Protein AF-A0AAD5X5S2-F1 (afdb_monomer)

Foldseek 3Di:
DDDPPPQADQVNLQVVVLVVLVVVLVVLLVVLVVLLVVLCVLLVVDPVLVVQSVVLSVQLVVLSVVQSVQWGWGQDPVVSDIDTDTDPVSVVSNVVSSVSSVVSSVVSNVVSVPDDDDPPPVPDD

Mean predicted aligned error: 7.39 Å

Secondary structure (DSSP, 8-state):
---------HHHHHHHHHHHHHHHHHHHHHHHHHHHHHHHHHTTT-HHHHHHHHHHHHHHHHHHHHHHHH-EEEEETTTTEEEEE--HHHHHHHHHHHHHHHHHHHHHHHHHHT-PPPTTSTT--

Sequence (125 aa):
MMTLEIPMSKEACLIVNNVQLFEWHFAFITFDFFILYKSYITTESSFVFLTCAATVLAYRCVWAVVDLIFTKAAWTRDDQFCGFYADIFSSVNYDVADLACDFVATAGAVAMFLKEEPGILRHRD

Solvent-accessible surface area (backbone atoms only — not comparable to full-atom values): 7033 Å² total; per-residue (Å²): 135,87,77,83,78,70,90,68,48,69,66,50,39,46,51,52,49,53,51,50,53,50,50,52,50,53,53,51,54,52,50,48,52,52,51,38,53,52,26,30,57,69,41,73,61,36,67,69,55,45,53,51,48,53,50,33,50,50,50,28,53,53,26,44,54,48,27,66,71,61,34,44,60,47,71,41,81,90,76,74,42,70,45,77,46,74,38,66,67,35,49,52,50,30,53,52,24,51,53,46,39,54,48,53,28,49,50,37,52,50,52,50,71,68,50,79,71,77,76,82,71,80,80,70,132

Radius of gyration: 21.27 Å; Cα contacts (8 Å, |Δi|>4): 108; chains: 1; bounding box: 56×18×60 Å

Structure (mmCIF, N/CA/C/O backbone):
data_AF-A0AAD5X5S2-F1
#
_entry.id   AF-A0AAD5X5S2-F1
#
loop_
_atom_site.group_PDB
_atom_site.id
_atom_site.type_symbol
_atom_site.label_atom_id
_atom_site.label_alt_id
_atom_site.label_comp_id
_atom_site.label_asym_id
_atom_site.label_entity_id
_atom_site.label_seq_id
_atom_site.pdbx_PDB_ins_code
_atom_site.Cartn_x
_atom_site.Cartn_y
_atom_site.Cartn_z
_atom_site.occupancy
_atom_site.B_iso_or_equiv
_atom_site.auth_seq_id
_atom_site.auth_comp_id
_atom_site.auth_asym_id
_atom_site.auth_atom_id
_atom_site.pdbx_PDB_model_num
ATOM 1 N N . MET A 1 1 ? -6.429 -11.836 -35.237 1.00 38.41 1 MET A N 1
ATOM 2 C CA . MET A 1 1 ? -6.150 -11.025 -34.035 1.00 38.41 1 MET A CA 1
ATOM 3 C C . MET A 1 1 ? -5.146 -9.975 -34.474 1.00 38.41 1 MET A C 1
ATOM 5 O O . MET A 1 1 ? -4.042 -10.345 -34.832 1.00 38.41 1 MET A O 1
ATOM 9 N N . MET A 1 2 ? -5.581 -8.727 -34.653 1.00 31.14 2 MET A N 1
ATOM 10 C CA . MET A 1 2 ? -4.727 -7.641 -35.142 1.00 31.14 2 MET A CA 1
ATOM 11 C C . MET A 1 2 ? -3.984 -7.073 -33.935 1.00 31.14 2 MET A C 1
ATOM 13 O O . MET A 1 2 ? -4.598 -6.423 -33.093 1.00 31.14 2 MET A O 1
ATOM 17 N N . THR A 1 3 ? -2.700 -7.392 -33.802 1.00 45.34 3 THR A N 1
ATOM 18 C CA . THR A 1 3 ? -1.813 -6.725 -32.852 1.00 45.34 3 THR A CA 1
ATOM 19 C C . THR A 1 3 ? -1.575 -5.315 -33.377 1.00 45.34 3 THR A C 1
ATOM 21 O O . THR A 1 3 ? -1.046 -5.123 -34.469 1.00 45.34 3 THR A O 1
ATOM 24 N N . LEU A 1 4 ? -2.052 -4.314 -32.639 1.00 44.22 4 LEU A N 1
ATOM 25 C CA . LEU A 1 4 ? -1.729 -2.920 -32.904 1.00 44.22 4 LEU A CA 1
ATOM 26 C C . LEU A 1 4 ? -0.253 -2.726 -32.526 1.00 44.22 4 LEU A C 1
ATOM 28 O O . LEU A 1 4 ? 0.065 -2.452 -31.371 1.00 44.22 4 LEU A O 1
ATOM 32 N N . GLU A 1 5 ? 0.652 -2.937 -33.478 1.00 53.03 5 GLU A N 1
ATOM 33 C CA . GLU A 1 5 ? 2.076 -2.639 -33.318 1.00 53.03 5 GLU A CA 1
ATOM 34 C C . GLU A 1 5 ? 2.252 -1.121 -33.367 1.00 53.03 5 GLU A C 1
ATOM 36 O O . GLU A 1 5 ? 2.551 -0.537 -34.406 1.00 53.03 5 GLU A O 1
ATOM 41 N N . ILE A 1 6 ? 1.982 -0.450 -32.245 1.00 58.19 6 ILE A N 1
ATOM 42 C CA . ILE A 1 6 ? 2.355 0.953 -32.089 1.00 58.19 6 ILE A CA 1
ATOM 43 C C . ILE A 1 6 ? 3.888 0.980 -32.100 1.00 58.19 6 ILE A C 1
ATOM 45 O O . ILE A 1 6 ? 4.489 0.397 -31.193 1.00 58.19 6 ILE A O 1
ATOM 49 N N . PRO A 1 7 ? 4.538 1.621 -33.091 1.00 61.22 7 PRO A N 1
ATOM 50 C CA . PRO A 1 7 ? 5.988 1.709 -33.129 1.00 61.22 7 PRO A CA 1
ATOM 51 C C . PRO A 1 7 ? 6.452 2.505 -31.909 1.00 61.22 7 PRO A C 1
ATOM 53 O O . PRO A 1 7 ? 6.314 3.726 -31.839 1.00 61.22 7 PRO A O 1
ATOM 56 N N . MET A 1 8 ? 6.951 1.787 -30.910 1.00 69.88 8 MET A N 1
ATOM 57 C CA . MET A 1 8 ? 7.412 2.357 -29.657 1.00 69.88 8 MET A CA 1
ATOM 58 C C . MET A 1 8 ? 8.910 2.604 -29.784 1.00 69.88 8 MET A C 1
ATOM 60 O O . MET A 1 8 ? 9.666 1.682 -30.073 1.00 69.88 8 MET A O 1
ATOM 64 N N . SER A 1 9 ? 9.359 3.846 -29.601 1.00 81.94 9 SER A N 1
ATOM 65 C CA . SER A 1 9 ? 10.795 4.108 -29.518 1.00 81.94 9 SER A CA 1
ATOM 66 C C . SER A 1 9 ? 11.368 3.526 -28.225 1.00 81.94 9 SER A C 1
ATOM 68 O O . SER A 1 9 ? 10.649 3.312 -27.244 1.00 81.94 9 SER A O 1
ATOM 70 N N . LYS A 1 10 ? 12.688 3.321 -28.189 1.00 82.44 10 LYS A N 1
ATOM 71 C CA . LYS A 1 10 ? 13.398 2.898 -26.976 1.00 82.44 10 LYS A CA 1
ATOM 72 C C . LYS A 1 10 ? 13.110 3.839 -25.800 1.00 82.44 10 LYS A C 1
ATOM 74 O O . LYS A 1 10 ? 12.912 3.390 -24.675 1.00 82.44 10 LYS A O 1
ATOM 79 N N . GLU A 1 11 ? 13.084 5.140 -26.058 1.00 84.38 11 GLU A N 1
ATOM 80 C CA . GLU A 1 11 ? 12.821 6.174 -25.060 1.00 84.38 11 GLU A CA 1
ATOM 81 C C . GLU A 1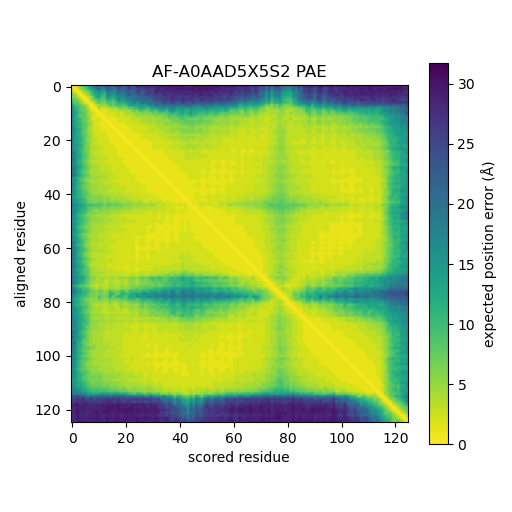 11 ? 11.375 6.096 -24.563 1.00 84.38 11 GLU A C 1
ATOM 83 O O . GLU A 1 11 ? 11.142 6.129 -23.356 1.00 84.38 11 GLU A O 1
ATOM 88 N N . ALA A 1 12 ? 10.414 5.920 -25.476 1.00 85.81 12 ALA A N 1
ATOM 89 C CA . ALA A 1 12 ? 9.008 5.753 -25.122 1.00 85.81 12 ALA A CA 1
ATOM 90 C C . ALA A 1 12 ? 8.786 4.484 -24.286 1.00 85.81 12 ALA A C 1
ATOM 92 O O . ALA A 1 12 ? 8.087 4.545 -23.281 1.00 85.81 12 ALA A O 1
ATOM 93 N N . CYS A 1 13 ? 9.444 3.374 -24.630 1.00 86.00 13 CYS A N 1
ATOM 94 C CA . CYS A 1 13 ? 9.416 2.126 -23.862 1.00 86.00 13 CYS A C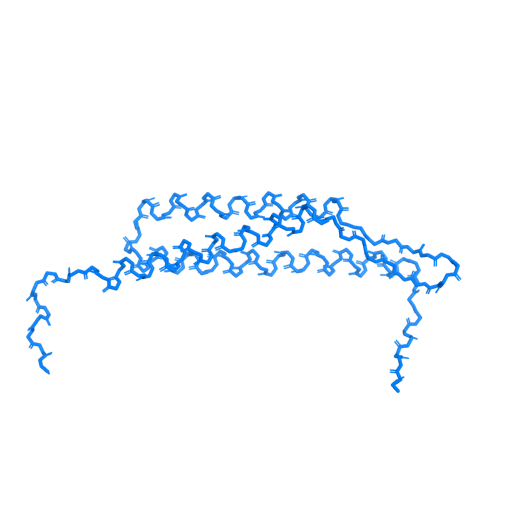A 1
ATOM 95 C C . CYS A 1 13 ? 9.812 2.339 -22.401 1.00 86.00 13 CYS A C 1
ATOM 97 O O . CYS A 1 13 ? 9.089 1.928 -21.494 1.00 86.00 13 CYS A O 1
ATOM 99 N N . LEU A 1 14 ? 10.935 3.011 -22.155 1.00 85.69 14 LEU A N 1
ATOM 100 C CA . LEU A 1 14 ? 11.399 3.235 -20.790 1.00 85.69 14 LEU A CA 1
ATOM 101 C C . LEU A 1 14 ? 10.488 4.211 -20.042 1.00 85.69 14 LEU A C 1
ATOM 103 O O . LEU A 1 14 ? 10.134 3.951 -18.896 1.00 85.69 14 LEU A O 1
ATOM 107 N N . ILE A 1 15 ? 10.095 5.320 -20.668 1.00 87.62 15 ILE A N 1
ATOM 108 C CA . ILE A 1 15 ? 9.291 6.352 -20.001 1.00 87.62 15 ILE A CA 1
ATOM 109 C C . ILE A 1 15 ? 7.895 5.823 -19.671 1.00 87.62 15 ILE A C 1
ATOM 111 O O . ILE A 1 15 ? 7.478 5.908 -18.519 1.00 87.62 15 ILE A O 1
ATOM 115 N N . VAL A 1 16 ? 7.192 5.250 -20.652 1.00 88.94 16 VAL A N 1
ATOM 116 C CA . VAL A 1 16 ? 5.805 4.791 -20.482 1.00 88.94 16 VAL A CA 1
ATOM 117 C C . VAL A 1 16 ? 5.718 3.714 -19.408 1.00 88.94 16 VAL A C 1
ATOM 119 O O . VAL A 1 16 ? 4.876 3.825 -18.526 1.00 88.94 16 VAL A O 1
ATOM 122 N N . ASN A 1 17 ? 6.615 2.724 -19.412 1.00 88.50 17 ASN A N 1
ATOM 123 C CA . ASN A 1 17 ? 6.564 1.660 -18.408 1.00 88.50 17 ASN A CA 1
ATOM 124 C C . ASN A 1 17 ? 6.900 2.149 -16.997 1.00 88.50 17 ASN A C 1
ATOM 126 O O . ASN A 1 17 ? 6.271 1.701 -16.046 1.00 88.50 17 ASN A O 1
ATOM 130 N N . ASN A 1 18 ? 7.851 3.077 -16.840 1.00 87.31 18 ASN A N 1
ATOM 131 C CA . ASN A 1 18 ? 8.137 3.650 -15.521 1.00 87.31 18 ASN A CA 1
ATOM 132 C C . ASN A 1 18 ? 6.959 4.486 -15.002 1.00 87.31 18 ASN A C 1
ATOM 134 O O . ASN A 1 18 ? 6.617 4.395 -13.825 1.00 87.31 18 ASN A O 1
ATOM 138 N N . VAL A 1 19 ? 6.320 5.274 -15.875 1.00 91.62 19 VAL A N 1
ATOM 139 C CA . VAL A 1 19 ? 5.117 6.042 -15.520 1.00 91.62 19 VAL A CA 1
ATOM 140 C C . VAL A 1 19 ? 3.976 5.104 -15.143 1.00 91.62 19 VAL A C 1
ATOM 142 O O . VAL A 1 19 ? 3.366 5.303 -14.100 1.00 91.62 19 VAL A O 1
ATOM 145 N N . GLN A 1 20 ? 3.734 4.058 -15.931 1.00 90.94 20 GLN A N 1
ATOM 146 C CA . GLN A 1 20 ? 2.691 3.071 -15.661 1.00 90.94 20 GLN A CA 1
ATOM 147 C C . GLN A 1 20 ? 2.939 2.326 -14.343 1.00 90.94 20 GLN A C 1
ATOM 149 O O . GLN A 1 20 ? 2.009 2.126 -13.566 1.00 90.94 20 GLN A O 1
ATOM 154 N N . LEU A 1 21 ? 4.187 1.941 -14.061 1.00 91.62 21 LEU A N 1
ATOM 155 C CA . LEU A 1 21 ? 4.548 1.286 -12.805 1.00 91.62 21 LEU A CA 1
ATOM 156 C C . LEU A 1 21 ? 4.293 2.200 -11.605 1.00 91.62 21 LEU A C 1
ATOM 158 O O . LEU A 1 21 ? 3.713 1.768 -10.610 1.00 91.62 21 LEU A O 1
ATOM 162 N N . PHE A 1 22 ? 4.705 3.465 -11.702 1.00 94.06 22 PHE A N 1
ATOM 163 C CA . PHE A 1 22 ? 4.451 4.459 -10.665 1.00 94.06 22 PHE A CA 1
ATOM 164 C C . PHE A 1 22 ? 2.953 4.708 -10.470 1.00 94.06 22 PHE A C 1
ATOM 166 O O . PHE A 1 22 ? 2.480 4.723 -9.336 1.00 94.06 22 PHE A O 1
ATOM 173 N N . GLU A 1 23 ? 2.207 4.877 -11.562 1.00 95.31 23 GLU A N 1
ATOM 174 C CA . GLU A 1 23 ? 0.761 5.097 -11.541 1.00 95.31 23 GLU A CA 1
ATOM 175 C C . GLU A 1 23 ? 0.033 3.939 -10.859 1.00 95.31 23 GLU A C 1
ATOM 177 O O . GLU A 1 23 ? -0.799 4.181 -9.986 1.00 95.31 23 GLU A O 1
ATOM 182 N N . TRP A 1 24 ? 0.394 2.696 -11.195 1.00 92.81 24 TRP A N 1
ATOM 183 C CA . TRP A 1 24 ? -0.157 1.501 -10.562 1.00 92.81 24 TRP A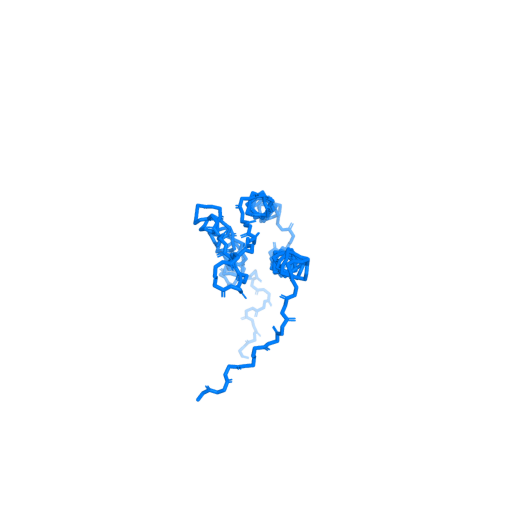 CA 1
ATOM 184 C C . TRP A 1 24 ? 0.055 1.546 -9.047 1.00 92.81 24 TRP A C 1
ATOM 1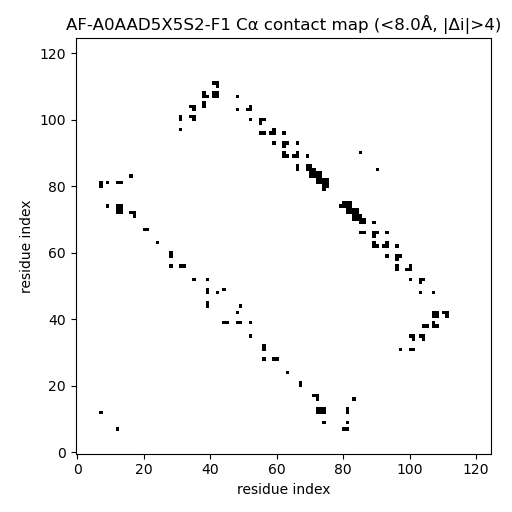86 O O . TRP A 1 24 ? -0.908 1.534 -8.283 1.00 92.81 24 TRP A O 1
ATOM 196 N N . HIS A 1 25 ? 1.302 1.719 -8.604 1.00 95.81 25 HIS A N 1
ATOM 197 C CA . HIS A 1 25 ? 1.624 1.772 -7.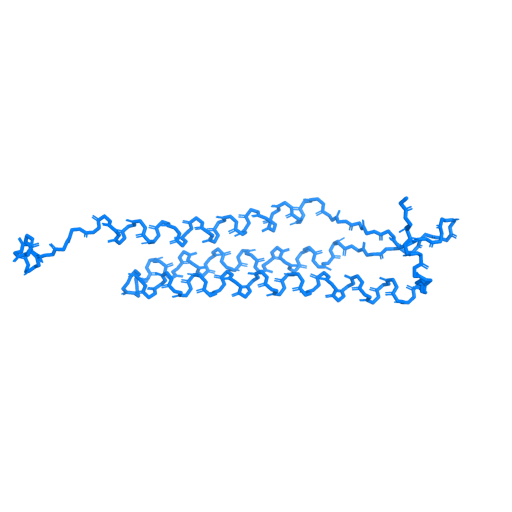179 1.00 95.81 25 HIS A CA 1
ATOM 198 C C . HIS A 1 25 ? 0.899 2.905 -6.443 1.00 95.81 25 HIS A C 1
ATOM 200 O O . HIS A 1 25 ? 0.371 2.713 -5.345 1.00 95.81 25 HIS A O 1
ATOM 206 N N . PHE A 1 26 ? 0.858 4.090 -7.053 1.00 96.75 26 PHE A N 1
ATOM 207 C CA . PHE A 1 26 ? 0.202 5.265 -6.492 1.00 96.75 26 PHE A CA 1
ATOM 208 C C . PHE A 1 26 ? -1.311 5.068 -6.350 1.00 96.75 26 PHE A C 1
ATOM 210 O O . PHE A 1 26 ?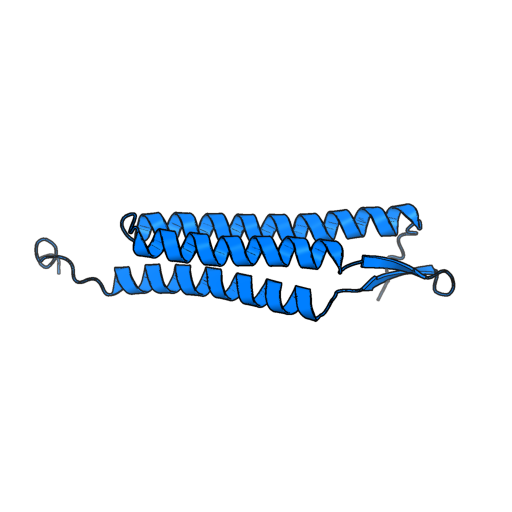 -1.882 5.414 -5.311 1.00 96.75 26 PHE A O 1
ATOM 217 N N . ALA A 1 27 ? -1.959 4.496 -7.368 1.00 96.44 27 ALA A N 1
ATOM 218 C CA . ALA A 1 27 ? -3.393 4.241 -7.355 1.00 96.44 27 ALA A CA 1
ATOM 219 C C . ALA A 1 27 ? -3.777 3.301 -6.206 1.00 96.44 27 ALA A C 1
ATOM 221 O O . ALA A 1 27 ? -4.646 3.649 -5.406 1.00 96.44 27 ALA A O 1
ATOM 222 N N . PHE A 1 28 ? -3.096 2.161 -6.062 1.00 95.88 28 PHE A N 1
ATOM 223 C CA . PHE A 1 28 ? -3.435 1.197 -5.012 1.00 95.88 28 PHE A CA 1
ATOM 224 C C . PHE A 1 28 ? -3.137 1.703 -3.601 1.00 95.88 28 PHE A C 1
ATOM 226 O O . PHE A 1 28 ? -3.997 1.588 -2.736 1.00 95.88 28 PHE A O 1
ATOM 233 N N . ILE A 1 29 ? -1.999 2.369 -3.373 1.00 98.12 29 ILE A N 1
ATOM 234 C CA . ILE A 1 29 ? -1.714 2.991 -2.065 1.00 98.12 29 ILE A CA 1
ATOM 235 C C . ILE A 1 29 ? -2.796 4.015 -1.695 1.00 98.12 29 ILE A C 1
ATOM 237 O O . ILE A 1 29 ? -3.179 4.138 -0.531 1.00 98.12 29 ILE A O 1
ATOM 241 N N . THR A 1 30 ? -3.307 4.756 -2.681 1.00 98.25 30 THR A N 1
ATOM 242 C CA . THR A 1 30 ? -4.398 5.713 -2.460 1.00 98.25 30 THR A CA 1
ATOM 243 C C . THR A 1 30 ? -5.689 5.001 -2.048 1.00 98.25 30 THR A C 1
ATOM 245 O O . THR A 1 30 ? -6.374 5.467 -1.132 1.00 98.25 30 THR A O 1
ATOM 248 N N . PHE A 1 31 ? -6.017 3.868 -2.678 1.00 97.12 31 PHE A N 1
ATOM 249 C CA . PHE A 1 31 ? -7.166 3.047 -2.289 1.00 97.12 31 PHE A CA 1
ATOM 250 C C . PHE A 1 31 ? -7.004 2.452 -0.886 1.00 97.12 31 PHE A C 1
ATOM 252 O O . PHE A 1 31 ? -7.930 2.584 -0.081 1.00 97.12 31 PHE A O 1
ATOM 259 N N . ASP A 1 32 ? -5.828 1.915 -0.558 1.00 98.12 32 ASP A N 1
ATOM 260 C CA . ASP A 1 32 ? -5.495 1.399 0.777 1.00 98.12 32 ASP A CA 1
ATOM 261 C C . ASP A 1 32 ? -5.665 2.478 1.849 1.00 98.12 32 ASP A C 1
ATOM 263 O O . ASP A 1 32 ? -6.328 2.279 2.871 1.00 98.12 32 ASP A O 1
ATOM 267 N N . PHE A 1 33 ? -5.120 3.672 1.600 1.00 98.38 33 PHE A N 1
ATOM 268 C CA . PHE A 1 33 ? -5.285 4.805 2.504 1.00 98.38 33 PHE A CA 1
ATOM 269 C C . PHE A 1 33 ? -6.764 5.141 2.713 1.00 98.38 33 PHE A C 1
ATOM 271 O O . PHE A 1 33 ? -7.206 5.324 3.849 1.00 98.38 33 PHE A O 1
ATOM 278 N N . PHE A 1 34 ? -7.546 5.202 1.634 1.00 98.19 34 PHE A N 1
ATOM 279 C CA . PHE A 1 34 ? -8.964 5.533 1.711 1.00 98.19 34 PHE A CA 1
ATOM 280 C C . PHE A 1 34 ? -9.765 4.491 2.503 1.00 98.19 34 PHE A C 1
ATOM 282 O O . PHE A 1 34 ? -10.552 4.864 3.381 1.00 98.19 34 PHE A O 1
ATOM 289 N N . ILE A 1 35 ? -9.569 3.195 2.235 1.00 97.88 35 ILE A N 1
ATOM 290 C CA . ILE A 1 35 ? -10.326 2.132 2.909 1.00 97.88 35 ILE A CA 1
ATOM 291 C C . ILE A 1 35 ? -9.940 2.012 4.385 1.00 97.88 35 ILE A C 1
ATOM 293 O O . ILE A 1 35 ? -10.823 1.888 5.243 1.00 97.88 35 ILE A O 1
ATOM 297 N N . LEU A 1 36 ? -8.652 2.144 4.714 1.00 98.31 36 LEU A N 1
ATOM 298 C CA . LEU A 1 36 ? -8.172 2.153 6.095 1.00 98.31 36 LEU A CA 1
ATOM 299 C C . LEU A 1 36 ? -8.672 3.386 6.850 1.00 98.31 36 LEU A C 1
ATOM 301 O O . LEU A 1 36 ? -9.126 3.258 7.986 1.00 98.31 36 LEU A O 1
ATOM 305 N N . TYR A 1 37 ? -8.669 4.565 6.225 1.00 98.00 37 TYR A N 1
ATOM 306 C CA . TYR A 1 37 ? -9.190 5.787 6.840 1.00 98.00 37 TYR A CA 1
ATOM 307 C C . TYR A 1 37 ? -10.690 5.686 7.140 1.00 98.00 37 TYR A C 1
ATOM 309 O O . TYR A 1 37 ? -11.133 6.013 8.243 1.00 98.00 37 TYR A O 1
ATOM 317 N N . LYS A 1 38 ? -11.485 5.167 6.197 1.00 97.31 38 LYS A N 1
ATOM 318 C CA . LYS A 1 38 ? -12.909 4.909 6.446 1.00 97.31 38 LYS A CA 1
ATOM 319 C C . LYS A 1 38 ? -13.116 3.911 7.580 1.00 97.31 38 LYS A C 1
ATOM 321 O O . LYS A 1 38 ? -13.947 4.152 8.451 1.00 97.31 38 LYS A O 1
ATOM 326 N N . SER A 1 39 ? -12.344 2.831 7.592 1.00 97.44 39 SER A N 1
ATOM 327 C CA . SER A 1 39 ? -12.428 1.799 8.628 1.00 97.44 39 SER A CA 1
ATOM 328 C C . SER A 1 39 ? -12.011 2.329 10.005 1.00 97.44 39 SER A C 1
ATOM 330 O O . SER A 1 39 ? -12.607 1.961 11.016 1.00 97.44 39 SER A O 1
ATOM 332 N N . TYR A 1 40 ? -11.062 3.265 10.064 1.00 97.75 40 TYR A N 1
ATOM 333 C CA . TYR A 1 40 ? -10.701 3.972 11.294 1.00 97.75 40 TYR A CA 1
ATOM 334 C C . TYR A 1 40 ? -11.874 4.785 11.857 1.00 97.75 40 TYR A C 1
ATOM 336 O O . TYR A 1 40 ? -12.150 4.727 13.054 1.00 97.75 40 TYR A O 1
ATOM 344 N N . ILE A 1 41 ? -12.623 5.483 11.001 1.00 96.75 41 ILE A N 1
ATOM 345 C CA . ILE A 1 41 ? -13.843 6.186 11.425 1.00 96.75 41 ILE A CA 1
ATOM 346 C C . ILE A 1 41 ? -14.904 5.184 11.901 1.00 96.75 41 ILE A C 1
ATOM 348 O O . ILE A 1 41 ? -15.508 5.391 12.951 1.00 96.75 41 ILE A O 1
ATOM 352 N N . THR A 1 42 ? -15.113 4.088 11.163 1.00 95.88 42 THR A N 1
ATOM 353 C CA . THR A 1 42 ? -16.077 3.033 11.524 1.00 95.88 42 THR A CA 1
ATOM 354 C C . THR A 1 42 ? -15.752 2.392 12.869 1.00 95.88 42 THR A C 1
ATOM 356 O O . THR A 1 42 ? -16.661 2.122 13.644 1.00 95.88 42 THR A O 1
ATOM 359 N N . THR A 1 43 ? -14.471 2.209 13.184 1.00 96.12 43 THR A N 1
ATOM 360 C CA . THR A 1 43 ? -13.991 1.690 14.476 1.00 96.12 43 THR A CA 1
ATOM 361 C C . THR A 1 43 ? -13.958 2.745 15.585 1.00 96.12 43 THR A C 1
ATOM 363 O O . THR A 1 43 ? -13.176 2.631 16.528 1.00 96.12 43 THR A O 1
ATOM 366 N N . GLU A 1 44 ? -14.794 3.783 15.474 1.00 95.50 44 GLU A N 1
ATOM 367 C CA . GLU A 1 44 ? -14.923 4.879 16.442 1.00 95.50 44 GLU A CA 1
ATOM 368 C C . GLU A 1 44 ? -13.585 5.564 16.756 1.00 95.50 44 GLU A C 1
ATOM 370 O O . GLU A 1 44 ? -13.327 5.987 17.881 1.00 95.50 44 GLU A O 1
ATOM 375 N N . SER A 1 45 ? -12.712 5.684 15.750 1.00 94.44 45 SER A N 1
ATOM 376 C CA . SER A 1 45 ? -11.373 6.261 15.907 1.00 94.44 45 SER A CA 1
ATOM 377 C C . SER A 1 45 ? -10.497 5.515 16.928 1.00 94.44 45 SER A C 1
ATOM 379 O O . SER A 1 45 ? -9.695 6.118 17.644 1.00 94.44 45 SER A O 1
ATOM 381 N N . SER A 1 46 ? -10.629 4.187 17.001 1.00 96.19 46 SER A N 1
ATOM 382 C CA . SER A 1 46 ? -9.825 3.340 17.885 1.00 96.19 46 SER A CA 1
ATOM 383 C C . SER A 1 46 ? -8.322 3.496 17.626 1.00 96.19 46 SER A C 1
ATOM 385 O O . SER A 1 46 ? -7.830 3.262 16.520 1.00 96.19 46 SER A O 1
ATOM 387 N N . PHE A 1 47 ? -7.563 3.816 18.680 1.00 96.69 47 PHE A N 1
ATOM 388 C CA . PHE A 1 47 ? -6.102 3.932 18.607 1.00 96.69 47 PHE A CA 1
ATOM 389 C C . PHE A 1 47 ? -5.421 2.606 18.229 1.00 96.69 47 PHE A C 1
ATOM 391 O O . PHE A 1 47 ? -4.409 2.595 17.523 1.00 96.69 47 PHE A O 1
ATOM 398 N N . VAL A 1 48 ? -5.990 1.477 18.667 1.00 97.00 48 VAL A N 1
ATOM 399 C CA . VAL A 1 48 ? -5.489 0.142 18.311 1.00 97.00 48 VAL A CA 1
ATOM 400 C C . VAL A 1 48 ? -5.633 -0.080 16.808 1.00 97.00 48 VAL A C 1
ATOM 402 O O . VAL A 1 48 ? -4.660 -0.446 16.152 1.00 97.00 48 VAL A O 1
ATOM 405 N N . PHE A 1 49 ? -6.812 0.223 16.250 1.00 97.94 49 PHE A N 1
ATOM 406 C CA . PHE A 1 49 ? -7.036 0.127 14.808 1.00 97.94 49 PHE A CA 1
ATOM 407 C C . PHE A 1 49 ? -6.082 1.046 14.040 1.00 97.94 49 PHE A C 1
ATOM 409 O O . PHE A 1 49 ? -5.440 0.600 13.094 1.00 97.94 49 PHE A O 1
ATOM 416 N N . LEU A 1 50 ? -5.933 2.301 14.480 1.00 98.06 50 LEU A N 1
ATOM 417 C CA . LEU A 1 50 ? -5.031 3.266 13.851 1.00 98.06 50 LEU A CA 1
ATOM 418 C C . LEU A 1 50 ? -3.588 2.756 13.789 1.00 98.06 50 LEU A C 1
ATOM 420 O O . LEU A 1 50 ? -2.935 2.891 12.760 1.00 98.06 50 LEU A O 1
ATOM 424 N N . THR A 1 51 ? -3.100 2.149 14.872 1.00 98.31 51 THR A N 1
ATOM 425 C CA . THR A 1 51 ? -1.734 1.610 14.940 1.00 98.31 51 THR A CA 1
ATOM 426 C C . THR A 1 51 ? -1.542 0.458 13.952 1.00 98.31 51 THR A C 1
ATOM 428 O O . THR A 1 51 ? -0.543 0.422 13.228 1.00 98.31 51 THR A O 1
ATOM 431 N N . CYS A 1 52 ? -2.506 -0.464 13.880 1.00 98.31 52 CYS A N 1
ATOM 432 C CA . CYS A 1 52 ? -2.488 -1.560 12.912 1.00 98.31 52 CYS A CA 1
ATOM 433 C C . CYS A 1 52 ? -2.543 -1.034 11.472 1.00 98.31 52 CYS A C 1
ATOM 435 O O . CYS A 1 52 ? -1.691 -1.401 10.667 1.00 98.31 52 CYS A O 1
ATOM 437 N N . ALA A 1 53 ? -3.482 -0.129 11.177 1.00 98.31 53 ALA A N 1
ATOM 438 C CA . ALA A 1 53 ? -3.655 0.494 9.867 1.00 98.31 53 ALA A CA 1
ATOM 439 C C . ALA A 1 53 ? -2.391 1.238 9.409 1.00 98.31 53 ALA A C 1
ATOM 441 O O . ALA A 1 53 ? -1.925 1.043 8.290 1.00 98.31 53 ALA A O 1
ATOM 442 N N . ALA A 1 54 ? -1.786 2.041 10.290 1.00 98.44 54 ALA A N 1
ATOM 443 C CA . ALA A 1 54 ? -0.553 2.761 9.988 1.00 98.44 54 ALA A CA 1
ATOM 444 C C . ALA A 1 54 ? 0.618 1.806 9.704 1.00 98.44 54 ALA A C 1
ATOM 446 O O . ALA A 1 54 ? 1.429 2.073 8.821 1.00 98.44 54 ALA A O 1
ATOM 447 N N . THR A 1 55 ? 0.691 0.681 10.421 1.00 98.62 55 THR A N 1
ATOM 448 C CA . THR A 1 55 ? 1.760 -0.312 10.250 1.00 98.62 55 THR A CA 1
ATOM 449 C C . THR A 1 55 ? 1.646 -1.038 8.909 1.00 98.62 55 THR A C 1
ATOM 451 O O . THR A 1 55 ? 2.639 -1.137 8.189 1.00 98.62 55 THR A O 1
ATOM 454 N N . VAL A 1 56 ? 0.451 -1.517 8.541 1.00 98.50 56 VAL A N 1
ATOM 455 C CA . VAL A 1 56 ? 0.256 -2.215 7.255 1.00 98.50 56 VAL A CA 1
ATOM 456 C C . VAL A 1 56 ? 0.404 -1.266 6.065 1.00 98.50 56 VAL A C 1
ATOM 458 O O . VAL A 1 56 ? 1.047 -1.630 5.083 1.00 98.50 56 VAL A O 1
ATOM 461 N N . LEU A 1 57 ? -0.051 -0.014 6.186 1.00 98.44 57 LEU A N 1
ATOM 462 C CA . LEU A 1 57 ? 0.152 0.995 5.145 1.00 98.44 57 LEU A CA 1
ATOM 463 C C . LEU A 1 57 ? 1.635 1.369 4.990 1.00 98.44 57 LEU A C 1
ATOM 465 O O . LEU A 1 57 ? 2.124 1.528 3.874 1.00 98.44 57 LEU A O 1
ATOM 469 N N . ALA A 1 58 ? 2.389 1.466 6.089 1.00 98.44 58 ALA A N 1
ATOM 470 C CA . ALA A 1 58 ? 3.833 1.679 6.016 1.00 98.44 58 ALA A CA 1
ATOM 471 C C . ALA A 1 58 ? 4.542 0.503 5.324 1.00 98.44 58 ALA A C 1
ATOM 473 O O . ALA A 1 58 ? 5.405 0.723 4.475 1.00 98.44 58 ALA A O 1
ATOM 474 N N . TYR A 1 59 ? 4.147 -0.735 5.637 1.00 98.19 59 TYR A N 1
ATOM 475 C CA . TYR A 1 59 ? 4.653 -1.936 4.970 1.00 98.19 59 TYR A CA 1
ATOM 476 C C . TYR A 1 59 ? 4.355 -1.917 3.459 1.00 98.19 59 TYR A C 1
ATOM 478 O O . TYR A 1 59 ? 5.261 -2.161 2.660 1.00 98.19 59 TYR A O 1
ATOM 486 N N . ARG A 1 60 ? 3.142 -1.514 3.054 1.00 97.50 60 ARG A N 1
ATOM 487 C CA . ARG A 1 60 ? 2.752 -1.296 1.648 1.00 97.50 60 ARG A CA 1
ATOM 488 C C . ARG A 1 60 ? 3.645 -0.276 0.944 1.00 97.50 60 ARG A C 1
ATOM 490 O O . ARG A 1 60 ? 4.162 -0.557 -0.135 1.00 97.50 60 ARG A O 1
ATOM 497 N N . CYS A 1 61 ? 3.881 0.878 1.567 1.00 98.12 61 CYS A N 1
ATOM 498 C CA . CYS A 1 61 ? 4.748 1.920 1.013 1.00 98.12 61 CYS A CA 1
ATOM 499 C C . CYS A 1 61 ? 6.204 1.455 0.854 1.00 98.12 61 CYS A C 1
ATOM 501 O O . CYS A 1 61 ? 6.840 1.780 -0.146 1.00 98.12 61 CYS A O 1
ATOM 503 N N . VAL A 1 62 ? 6.737 0.685 1.811 1.00 98.12 62 VAL A N 1
ATOM 504 C CA . VAL A 1 62 ? 8.098 0.130 1.715 1.00 98.12 62 VAL A CA 1
ATOM 505 C C . VAL A 1 62 ? 8.213 -0.790 0.504 1.00 98.12 62 VAL A C 1
ATOM 507 O O . VAL A 1 62 ? 9.121 -0.608 -0.305 1.00 98.12 62 VAL A O 1
ATOM 510 N N . TRP A 1 63 ? 7.285 -1.732 0.335 1.00 97.81 63 TRP A N 1
ATOM 511 C CA . TRP A 1 63 ? 7.345 -2.662 -0.794 1.00 97.81 63 TRP A CA 1
ATOM 512 C C . TRP A 1 63 ? 7.069 -2.011 -2.138 1.00 97.81 63 TRP A C 1
ATOM 514 O O . TRP A 1 63 ? 7.691 -2.411 -3.113 1.00 97.81 63 TRP A O 1
ATOM 524 N N . ALA A 1 64 ? 6.256 -0.956 -2.182 1.00 96.38 64 ALA A N 1
ATOM 525 C CA . ALA A 1 64 ? 6.101 -0.151 -3.388 1.00 96.38 64 ALA A CA 1
ATOM 526 C C . ALA A 1 64 ? 7.426 0.473 -3.836 1.00 96.38 64 ALA A C 1
ATOM 528 O O . ALA A 1 64 ? 7.784 0.420 -5.007 1.00 96.38 64 ALA A O 1
ATOM 529 N N . VAL A 1 65 ? 8.185 1.052 -2.899 1.00 96.56 65 VAL A N 1
ATOM 530 C CA . VAL A 1 65 ? 9.496 1.642 -3.205 1.00 96.56 65 VAL A CA 1
ATOM 531 C C . VAL A 1 65 ? 10.485 0.569 -3.651 1.00 96.56 65 VAL A C 1
ATOM 533 O O . VAL A 1 65 ? 11.230 0.792 -4.601 1.00 96.56 65 VAL A O 1
ATOM 536 N N . VAL A 1 66 ? 10.495 -0.589 -2.987 1.00 96.62 66 VAL A N 1
ATOM 537 C CA . VAL A 1 66 ? 11.352 -1.714 -3.381 1.00 96.62 66 VAL A CA 1
ATOM 538 C C . VAL A 1 66 ? 10.995 -2.176 -4.797 1.00 96.62 66 VAL A C 1
ATOM 540 O O . VAL A 1 66 ? 11.887 -2.253 -5.639 1.00 96.62 66 VAL A O 1
ATOM 543 N N . ASP A 1 67 ? 9.716 -2.400 -5.098 1.00 94.50 67 ASP A N 1
ATOM 544 C CA . ASP A 1 67 ? 9.283 -2.841 -6.428 1.00 94.50 67 ASP A CA 1
ATOM 545 C C . ASP A 1 67 ? 9.627 -1.811 -7.510 1.00 94.50 67 ASP A C 1
ATOM 547 O O . ASP A 1 67 ? 10.224 -2.166 -8.520 1.00 94.50 67 ASP A O 1
ATOM 551 N N . LEU A 1 68 ? 9.425 -0.516 -7.249 1.00 93.69 68 LEU A N 1
ATOM 552 C CA . LEU A 1 68 ? 9.832 0.563 -8.161 1.00 93.69 68 LEU A CA 1
ATOM 553 C C . LEU A 1 68 ? 11.341 0.587 -8.469 1.00 93.69 68 LEU A C 1
ATOM 555 O O . LEU A 1 68 ? 11.744 1.087 -9.519 1.00 93.69 68 LEU A O 1
ATOM 559 N N . ILE A 1 69 ? 12.191 0.090 -7.566 1.00 94.19 69 ILE A N 1
ATOM 560 C CA . ILE A 1 69 ? 13.650 0.043 -7.758 1.00 94.19 69 ILE A CA 1
ATOM 561 C C . ILE A 1 69 ? 14.071 -1.200 -8.553 1.00 94.19 69 ILE A C 1
ATOM 563 O O . ILE A 1 69 ? 14.995 -1.129 -9.379 1.00 94.19 69 ILE A O 1
ATOM 567 N N . PHE A 1 70 ? 13.447 -2.345 -8.271 1.00 93.25 70 PHE A N 1
ATOM 568 C CA . PHE A 1 70 ? 13.867 -3.641 -8.806 1.00 93.25 70 PHE A CA 1
ATOM 569 C C . PHE A 1 70 ? 13.134 -4.037 -10.089 1.00 93.25 70 PHE A C 1
ATOM 571 O O . PHE A 1 70 ? 13.753 -4.659 -10.955 1.00 93.25 70 PHE A O 1
ATOM 578 N N . THR A 1 71 ? 11.890 -3.601 -10.268 1.00 90.25 71 THR A N 1
ATOM 579 C CA . THR A 1 71 ? 11.122 -3.784 -11.499 1.00 90.25 71 THR A CA 1
ATOM 580 C C . THR A 1 71 ? 11.594 -2.803 -12.568 1.00 90.25 71 THR A C 1
ATOM 582 O O . THR A 1 71 ? 11.721 -1.600 -12.333 1.00 90.25 71 THR A O 1
ATOM 585 N N . LYS A 1 72 ? 11.899 -3.307 -13.770 1.00 86.50 72 LYS A N 1
ATOM 586 C CA . LYS A 1 72 ? 12.479 -2.497 -14.854 1.00 86.50 72 LYS A CA 1
ATOM 587 C C . LYS A 1 72 ? 11.899 -2.851 -16.211 1.00 86.50 72 LYS A C 1
ATOM 589 O O . LYS A 1 72 ? 11.645 -4.011 -16.520 1.00 86.50 72 LYS A O 1
ATOM 594 N N . ALA A 1 73 ? 11.797 -1.840 -17.067 1.00 85.31 73 ALA A N 1
ATOM 595 C CA . ALA A 1 73 ? 11.620 -2.039 -18.497 1.00 85.31 73 ALA A CA 1
ATOM 596 C C . ALA A 1 73 ? 12.984 -2.078 -19.197 1.00 85.31 73 ALA A C 1
ATOM 598 O O . ALA A 1 73 ? 13.869 -1.273 -18.894 1.00 85.31 73 ALA A O 1
ATOM 599 N N . ALA A 1 74 ? 13.155 -2.990 -20.152 1.00 85.62 74 ALA A N 1
ATOM 600 C CA . ALA A 1 74 ? 14.332 -3.040 -21.008 1.00 85.62 74 ALA A CA 1
ATOM 601 C C . ALA A 1 74 ? 13.929 -3.197 -22.475 1.00 85.62 74 ALA A C 1
ATOM 603 O O . ALA A 1 74 ? 13.038 -3.966 -22.826 1.00 85.62 74 ALA A O 1
ATOM 604 N N . TRP A 1 75 ? 14.609 -2.448 -23.340 1.00 83.81 75 TRP A N 1
ATOM 605 C CA . TRP A 1 75 ? 14.420 -2.535 -24.783 1.00 83.81 75 TRP A CA 1
ATOM 606 C C . TRP A 1 75 ? 15.294 -3.640 -25.369 1.00 83.81 75 TRP A C 1
ATOM 608 O O . TRP A 1 75 ? 16.527 -3.550 -25.303 1.00 83.81 75 TRP A O 1
ATOM 618 N N . THR A 1 76 ? 14.672 -4.632 -25.997 1.00 81.56 76 THR A N 1
ATOM 619 C CA . THR A 1 76 ? 15.382 -5.716 -26.680 1.00 81.56 76 THR A CA 1
ATOM 620 C C . THR A 1 76 ? 15.589 -5.334 -28.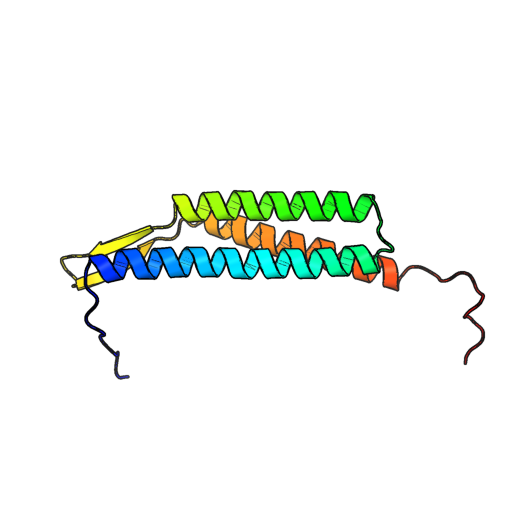140 1.00 81.56 76 THR A C 1
ATOM 622 O O . THR A 1 76 ? 14.634 -5.135 -28.888 1.00 81.56 76 THR A O 1
ATOM 625 N N . ARG A 1 77 ? 16.856 -5.201 -28.562 1.00 76.88 77 ARG A N 1
ATOM 626 C CA . ARG A 1 77 ? 17.194 -4.782 -29.936 1.00 76.88 77 ARG A CA 1
ATOM 627 C C . ARG A 1 77 ? 16.845 -5.837 -30.984 1.00 76.88 77 ARG A C 1
ATOM 629 O O . ARG A 1 77 ? 16.501 -5.453 -32.097 1.00 76.88 77 ARG A O 1
ATOM 636 N N . ASP A 1 78 ? 16.935 -7.113 -30.628 1.00 77.00 78 ASP A N 1
ATOM 637 C CA . ASP A 1 78 ? 16.769 -8.221 -31.574 1.00 77.00 78 ASP A CA 1
ATOM 638 C C . ASP A 1 78 ? 15.304 -8.395 -31.989 1.00 77.00 78 ASP A C 1
ATOM 640 O O . ASP A 1 78 ? 14.996 -8.538 -33.167 1.00 77.00 78 ASP A O 1
ATOM 644 N N . ASP A 1 79 ? 14.402 -8.251 -31.025 1.00 72.44 79 ASP A N 1
ATOM 645 C CA . ASP A 1 79 ? 12.970 -8.496 -31.192 1.00 72.44 79 ASP A CA 1
ATOM 646 C C . ASP A 1 79 ? 12.149 -7.190 -31.315 1.00 72.44 79 ASP A C 1
ATOM 648 O O . ASP A 1 79 ? 10.924 -7.230 -31.384 1.00 72.44 79 ASP A O 1
ATOM 652 N N . GLN A 1 80 ? 12.814 -6.022 -31.309 1.00 79.56 80 GLN A N 1
ATOM 653 C CA . GLN A 1 80 ? 12.202 -4.681 -31.405 1.00 79.56 80 GLN A CA 1
ATOM 654 C C . GLN A 1 80 ? 11.008 -4.473 -30.451 1.00 79.56 80 GLN A C 1
ATOM 656 O O . GLN A 1 80 ? 10.042 -3.785 -30.783 1.00 79.56 80 GLN A O 1
ATOM 661 N N . PHE A 1 81 ? 11.078 -5.056 -29.251 1.00 81.38 81 PHE A N 1
ATOM 662 C CA . PHE A 1 81 ? 10.027 -4.959 -28.241 1.00 81.38 81 PHE A CA 1
ATOM 663 C C . PHE A 1 81 ? 10.553 -4.407 -26.920 1.00 81.38 81 PHE A C 1
ATOM 665 O O . PHE A 1 81 ? 11.737 -4.497 -26.576 1.00 81.38 81 PHE A O 1
ATOM 672 N N . CYS A 1 82 ? 9.615 -3.860 -26.157 1.00 82.81 82 CYS A N 1
ATOM 673 C CA . CYS A 1 82 ? 9.839 -3.447 -24.788 1.00 82.81 82 CYS A CA 1
ATOM 674 C C . CYS A 1 82 ? 9.494 -4.601 -23.840 1.00 82.81 82 CYS A C 1
ATOM 676 O O . CYS A 1 82 ? 8.325 -4.966 -23.711 1.00 82.81 82 CYS A O 1
ATOM 678 N N . GLY A 1 83 ? 10.502 -5.182 -23.196 1.00 83.19 83 GLY A N 1
ATOM 679 C CA . GLY A 1 83 ? 10.322 -6.196 -22.163 1.00 83.19 83 GLY A CA 1
ATOM 680 C C . GLY A 1 83 ? 10.114 -5.556 -20.797 1.00 83.19 83 GLY A C 1
ATOM 681 O O . GLY A 1 83 ? 10.816 -4.610 -20.434 1.00 83.19 83 GLY A O 1
ATOM 682 N N . PHE A 1 84 ? 9.168 -6.089 -20.032 1.00 85.50 84 PHE A N 1
ATOM 683 C CA . PHE A 1 84 ? 8.917 -5.697 -18.651 1.00 85.50 84 PHE A CA 1
ATOM 684 C C . PHE A 1 84 ? 9.377 -6.818 -17.717 1.00 85.50 84 PHE A C 1
ATOM 686 O O . PHE A 1 84 ? 8.927 -7.957 -17.842 1.00 85.50 84 PHE A O 1
ATOM 693 N N . TYR A 1 85 ? 10.293 -6.501 -16.806 1.00 89.00 85 TYR A N 1
ATOM 694 C CA . TYR A 1 85 ? 10.926 -7.453 -15.900 1.00 89.00 85 TYR A CA 1
ATOM 695 C C . TYR A 1 85 ? 10.572 -7.071 -14.468 1.00 89.00 85 TYR A C 1
ATOM 697 O O . TYR A 1 85 ? 11.212 -6.200 -13.878 1.00 89.00 85 TYR A O 1
ATOM 705 N N . ALA A 1 86 ? 9.525 -7.705 -13.945 1.00 89.19 86 ALA A N 1
ATOM 706 C CA . ALA A 1 86 ? 9.125 -7.578 -12.550 1.00 89.19 86 ALA A CA 1
ATOM 707 C C . ALA A 1 86 ? 10.046 -8.403 -11.649 1.00 89.19 86 ALA A C 1
ATOM 709 O O . ALA A 1 86 ? 10.386 -9.545 -11.981 1.00 89.19 86 ALA A O 1
ATOM 710 N N . ASP A 1 87 ? 10.426 -7.843 -10.502 1.00 93.12 87 ASP A N 1
ATOM 711 C CA . ASP A 1 87 ? 11.063 -8.630 -9.453 1.00 93.12 87 ASP A CA 1
ATOM 712 C C . ASP A 1 87 ? 9.987 -9.384 -8.669 1.00 93.12 87 ASP A C 1
ATOM 714 O O . ASP A 1 87 ? 9.194 -8.813 -7.927 1.00 93.12 87 ASP A O 1
ATOM 718 N N . ILE A 1 88 ? 9.946 -10.705 -8.853 1.00 94.38 88 ILE A N 1
ATOM 719 C CA . ILE A 1 88 ? 8.903 -11.561 -8.269 1.00 94.38 88 ILE A CA 1
ATOM 720 C C . ILE A 1 88 ? 8.849 -11.395 -6.746 1.00 94.38 88 ILE A C 1
ATOM 722 O O . ILE A 1 88 ? 7.774 -11.457 -6.154 1.00 94.38 88 ILE A O 1
ATOM 726 N N . PHE A 1 89 ? 9.997 -11.188 -6.101 1.00 96.00 89 PHE A N 1
ATOM 727 C CA . PHE A 1 89 ? 10.053 -11.057 -4.655 1.00 96.00 89 PHE A CA 1
ATOM 728 C C . PHE A 1 89 ? 9.412 -9.752 -4.175 1.00 96.00 89 PHE A C 1
ATOM 730 O O . PHE A 1 89 ? 8.560 -9.800 -3.283 1.00 96.00 89 PHE A O 1
ATOM 737 N N . SER A 1 90 ? 9.760 -8.605 -4.761 1.00 95.06 90 SER A N 1
ATOM 738 C CA . SER A 1 90 ? 9.119 -7.334 -4.423 1.00 95.06 90 SER A CA 1
ATOM 739 C C . SER A 1 90 ? 7.638 -7.325 -4.773 1.00 95.06 90 SER A C 1
ATOM 741 O O . SER A 1 90 ? 6.839 -6.902 -3.939 1.00 95.06 90 SER A O 1
ATOM 743 N N . SER A 1 91 ? 7.258 -7.873 -5.930 1.00 92.50 91 SER A N 1
ATOM 744 C CA . SER A 1 91 ? 5.864 -7.886 -6.377 1.00 92.50 91 SER A CA 1
ATOM 745 C C . SER A 1 91 ? 4.982 -8.745 -5.467 1.00 92.50 91 SER A C 1
ATOM 747 O O . SER A 1 91 ? 3.921 -8.301 -5.040 1.00 92.50 91 SER A O 1
ATOM 749 N N . VAL A 1 92 ? 5.443 -9.936 -5.062 1.00 96.50 92 VAL A N 1
ATOM 750 C CA . VAL A 1 92 ? 4.691 -10.788 -4.121 1.00 96.50 92 VAL A CA 1
ATOM 751 C C . VAL A 1 92 ? 4.519 -10.106 -2.766 1.00 96.50 92 VAL A C 1
ATOM 753 O O . VAL A 1 92 ? 3.438 -10.155 -2.186 1.00 96.50 92 VAL A O 1
ATOM 756 N N . ASN A 1 93 ? 5.564 -9.467 -2.235 1.00 97.25 93 ASN A N 1
ATOM 757 C CA . ASN A 1 93 ? 5.435 -8.772 -0.955 1.00 97.25 93 ASN A CA 1
ATOM 758 C C . ASN A 1 93 ? 4.560 -7.515 -1.064 1.00 97.25 93 ASN A C 1
ATOM 760 O O . ASN A 1 93 ? 3.862 -7.180 -0.106 1.00 97.25 93 ASN A O 1
ATOM 764 N N . TYR A 1 94 ? 4.563 -6.844 -2.219 1.00 95.69 94 TYR A N 1
ATOM 765 C CA . TYR A 1 94 ? 3.639 -5.754 -2.502 1.00 95.69 94 TYR A CA 1
ATOM 766 C C . TYR A 1 94 ? 2.191 -6.254 -2.431 1.00 95.69 94 TYR A C 1
ATOM 768 O O . TYR A 1 94 ? 1.408 -5.686 -1.672 1.00 95.69 94 TYR A O 1
ATOM 776 N N . ASP A 1 95 ? 1.854 -7.360 -3.097 1.00 95.88 95 ASP A N 1
ATOM 777 C CA . ASP A 1 95 ? 0.511 -7.963 -3.054 1.00 95.88 95 ASP A CA 1
ATOM 778 C C . ASP A 1 95 ? 0.123 -8.462 -1.651 1.00 95.88 95 ASP A C 1
ATOM 780 O O . ASP A 1 95 ? -1.009 -8.291 -1.204 1.00 95.88 95 ASP A O 1
ATOM 784 N N . VAL A 1 96 ? 1.065 -9.033 -0.897 1.00 97.94 96 VAL A N 1
ATOM 785 C CA . VAL A 1 96 ? 0.823 -9.414 0.507 1.00 97.94 96 VAL A CA 1
ATOM 786 C C . VAL A 1 96 ? 0.510 -8.187 1.367 1.00 97.94 96 VAL A C 1
ATOM 788 O O . VAL A 1 96 ? -0.319 -8.267 2.275 1.00 97.94 96 VAL A O 1
ATOM 791 N N . ALA A 1 97 ? 1.147 -7.046 1.096 1.00 97.56 97 ALA A N 1
ATOM 792 C CA . ALA A 1 97 ? 0.866 -5.806 1.807 1.00 97.56 97 ALA A CA 1
ATOM 793 C C . ALA A 1 97 ? -0.539 -5.251 1.505 1.00 97.56 97 ALA A C 1
ATOM 795 O O . ALA A 1 97 ? -1.175 -4.729 2.419 1.00 97.56 97 ALA A O 1
ATOM 796 N N . ASP A 1 98 ? -1.026 -5.400 0.268 1.00 97.31 98 ASP A N 1
ATOM 797 C CA . ASP A 1 98 ? -2.411 -5.089 -0.136 1.00 97.31 98 ASP A CA 1
ATOM 798 C C . ASP A 1 98 ? -3.404 -5.919 0.685 1.00 97.31 98 ASP A C 1
ATOM 800 O O . ASP A 1 98 ? -4.230 -5.396 1.433 1.00 97.31 98 ASP A O 1
ATOM 804 N N . LEU A 1 99 ? -3.203 -7.241 0.671 1.00 98.06 99 LEU A N 1
ATOM 805 C CA . LEU A 1 99 ? -4.032 -8.186 1.408 1.00 98.06 99 LEU A CA 1
ATOM 806 C C . LEU A 1 99 ? -4.048 -7.888 2.915 1.00 98.06 99 LEU A C 1
ATOM 808 O O . LEU A 1 99 ? -5.074 -8.056 3.575 1.00 98.06 99 LEU A O 1
ATOM 812 N N . ALA A 1 100 ? -2.923 -7.444 3.480 1.00 98.44 100 ALA A N 1
ATOM 813 C CA . ALA A 1 100 ? -2.850 -7.044 4.881 1.00 98.44 100 ALA A CA 1
ATOM 814 C C . ALA A 1 100 ? -3.684 -5.783 5.177 1.00 98.44 100 ALA A C 1
ATOM 816 O O . ALA A 1 100 ? -4.330 -5.724 6.228 1.00 98.44 100 ALA A O 1
ATOM 817 N N . CYS A 1 101 ? -3.703 -4.798 4.272 1.00 98.56 101 CYS A N 1
ATOM 818 C CA . CYS A 1 101 ? -4.546 -3.604 4.396 1.00 98.56 101 CYS A CA 1
ATOM 819 C C . CYS A 1 101 ? -6.032 -3.980 4.367 1.00 98.56 101 CYS A C 1
ATOM 821 O O . CYS A 1 101 ? -6.778 -3.615 5.284 1.00 98.56 101 CYS A O 1
ATOM 823 N N . ASP A 1 102 ? -6.433 -4.796 3.392 1.00 98.00 102 ASP A N 1
ATOM 824 C CA . ASP A 1 102 ? -7.800 -5.307 3.255 1.00 98.00 102 ASP A CA 1
ATOM 825 C C . ASP A 1 102 ? -8.241 -6.128 4.466 1.00 98.00 102 ASP A C 1
ATOM 827 O O . ASP A 1 102 ? -9.362 -5.977 4.968 1.00 98.00 102 ASP A O 1
ATOM 831 N N . PHE A 1 103 ? -7.354 -6.980 4.981 1.00 98.50 103 PHE A N 1
ATOM 832 C CA . PHE A 1 103 ? -7.630 -7.787 6.162 1.00 98.50 103 PHE A CA 1
ATOM 833 C C . PHE A 1 103 ? -7.854 -6.917 7.400 1.00 98.50 103 PHE A C 1
ATOM 835 O O . PHE A 1 103 ? -8.828 -7.128 8.122 1.00 98.50 103 PHE A O 1
ATOM 842 N N . VAL A 1 104 ? -6.999 -5.916 7.641 1.00 98.44 104 VAL A N 1
ATOM 843 C CA . VAL A 1 104 ? -7.160 -4.987 8.773 1.00 98.44 104 VAL A CA 1
ATOM 844 C C . VAL A 1 104 ? -8.464 -4.204 8.648 1.00 98.44 104 VAL A C 1
ATOM 846 O O . VAL A 1 104 ? -9.229 -4.155 9.613 1.00 98.44 104 VAL A O 1
ATOM 849 N N . ALA A 1 105 ? -8.759 -3.643 7.472 1.00 98.06 105 ALA A N 1
ATOM 850 C CA . ALA A 1 105 ? -10.010 -2.929 7.216 1.00 98.06 105 ALA A CA 1
ATOM 851 C C . ALA A 1 105 ? -11.239 -3.817 7.483 1.00 98.06 105 ALA A C 1
ATOM 853 O O . ALA A 1 105 ? -12.149 -3.433 8.225 1.00 98.06 105 ALA A O 1
ATOM 854 N N . THR A 1 106 ? -11.225 -5.043 6.953 1.00 97.88 106 THR A N 1
ATOM 855 C CA . THR A 1 106 ? -12.299 -6.028 7.135 1.00 97.88 106 THR A CA 1
ATOM 856 C C . THR A 1 106 ? -12.460 -6.421 8.599 1.00 97.88 106 THR A C 1
ATOM 858 O O . THR A 1 106 ? -13.579 -6.439 9.111 1.00 97.88 106 THR A O 1
ATOM 861 N N . ALA A 1 107 ? -11.361 -6.686 9.307 1.00 97.19 107 ALA A N 1
ATOM 862 C CA . ALA A 1 107 ? -11.389 -7.021 10.726 1.00 97.19 107 ALA A CA 1
ATOM 863 C C . ALA A 1 107 ? -11.993 -5.883 11.563 1.00 97.19 107 ALA A C 1
ATOM 865 O O . ALA A 1 107 ? -12.805 -6.146 12.448 1.00 97.19 107 ALA A O 1
ATOM 866 N N . GLY A 1 108 ? -11.662 -4.625 11.250 1.00 96.19 108 GLY A N 1
ATOM 867 C CA . GLY A 1 108 ? -12.273 -3.454 11.884 1.00 96.19 108 GLY A CA 1
ATOM 868 C C . GLY A 1 108 ? -13.783 -3.382 11.659 1.00 96.19 108 GLY A C 1
ATOM 869 O O . GLY A 1 108 ? -14.541 -3.191 12.610 1.00 96.19 108 GLY A O 1
ATOM 870 N N . ALA A 1 109 ? -14.236 -3.596 10.422 1.00 94.75 109 ALA A N 1
ATOM 871 C CA . ALA A 1 109 ? -15.660 -3.610 10.093 1.00 94.75 109 ALA A CA 1
ATOM 872 C C . ALA A 1 109 ? -16.415 -4.743 10.811 1.00 94.75 109 ALA A C 1
ATOM 874 O O . ALA A 1 109 ? -17.466 -4.506 11.407 1.00 94.75 109 ALA A O 1
ATOM 875 N N . VAL A 1 110 ? -15.865 -5.961 10.811 1.00 95.50 110 VAL A N 1
ATOM 876 C CA . VAL A 1 110 ? -16.461 -7.125 11.488 1.00 95.50 110 VAL A CA 1
ATOM 877 C C . VAL A 1 110 ? -16.498 -6.927 13.003 1.00 95.50 110 VAL A C 1
ATOM 879 O O . VAL A 1 110 ? -17.513 -7.225 13.628 1.00 95.50 110 VAL A O 1
ATOM 882 N N . ALA A 1 111 ? -15.436 -6.385 13.602 1.00 94.06 111 ALA A N 1
ATOM 883 C CA . ALA A 1 111 ? -15.398 -6.110 15.036 1.00 94.06 111 ALA A CA 1
ATOM 884 C C . ALA A 1 111 ? -16.514 -5.146 15.460 1.00 94.06 111 ALA A C 1
ATOM 886 O O . ALA A 1 111 ? -17.150 -5.359 16.489 1.00 94.06 111 ALA A O 1
ATOM 887 N N . MET A 1 112 ? -16.790 -4.124 14.647 1.00 93.44 112 MET A N 1
ATOM 888 C CA . MET A 1 112 ? -17.883 -3.186 14.904 1.00 93.44 112 MET A CA 1
ATOM 889 C C . MET A 1 112 ? -19.258 -3.792 14.645 1.00 93.44 112 MET A C 1
ATOM 891 O O . MET A 1 112 ? -20.187 -3.501 15.386 1.00 93.44 112 MET A O 1
ATOM 895 N N . PHE A 1 113 ? -19.394 -4.669 13.649 1.00 91.50 113 PHE A N 1
ATOM 896 C CA . PHE A 1 113 ? -20.641 -5.398 13.407 1.00 91.50 113 PHE A CA 1
ATOM 897 C C . PHE A 1 113 ? -21.016 -6.324 14.574 1.00 91.50 113 PHE A C 1
ATOM 899 O O . PHE A 1 113 ? -22.188 -6.470 14.903 1.00 91.50 113 PHE A O 1
ATOM 906 N N . LEU A 1 114 ? -20.018 -6.948 15.204 1.00 91.75 114 LEU A N 1
ATOM 907 C CA . LEU A 1 114 ? -20.208 -7.836 16.354 1.00 91.75 114 LEU A CA 1
ATOM 908 C C . LEU A 1 114 ? -20.283 -7.092 17.694 1.00 91.75 114 LEU A C 1
ATOM 910 O O . LEU A 1 114 ? -20.557 -7.716 18.719 1.00 91.75 114 LEU A O 1
ATOM 914 N N . LYS A 1 115 ? -20.020 -5.781 17.713 1.00 88.31 115 LYS A N 1
ATOM 915 C CA . LYS A 1 115 ? -20.106 -4.968 18.924 1.00 88.31 115 LYS A CA 1
ATOM 916 C C . LYS A 1 115 ? -21.574 -4.869 19.339 1.00 88.31 115 LYS A C 1
ATOM 918 O O . LYS A 1 115 ? -22.372 -4.229 18.664 1.00 88.31 115 LYS A O 1
ATOM 923 N N . GLU A 1 116 ? -21.929 -5.501 20.455 1.00 76.25 116 GLU A N 1
ATOM 924 C CA . GLU A 1 116 ? -23.264 -5.350 21.034 1.00 76.25 116 GLU A CA 1
ATOM 925 C C . GLU A 1 116 ? -23.501 -3.882 21.406 1.00 76.25 116 GLU A C 1
ATOM 927 O O . GLU A 1 116 ? -22.711 -3.273 22.135 1.00 76.25 116 GLU A O 1
ATOM 932 N N . GLU A 1 117 ? -24.595 -3.302 20.913 1.00 67.88 117 GLU A N 1
ATOM 933 C CA . GLU A 1 117 ? -24.975 -1.961 21.330 1.00 67.88 117 GLU A CA 1
ATOM 934 C C . GLU A 1 117 ? -25.552 -1.983 22.755 1.00 67.88 117 GLU A C 1
ATOM 936 O O . GLU A 1 117 ? -26.387 -2.839 23.076 1.00 67.88 117 GLU A O 1
ATOM 941 N N . PRO A 1 118 ? -25.171 -1.031 23.629 1.00 57.28 118 PRO A N 1
ATOM 942 C CA . PRO A 1 118 ? -25.852 -0.852 24.904 1.00 57.28 118 PRO A CA 1
ATOM 943 C C . PRO A 1 118 ? -27.344 -0.600 24.638 1.00 57.28 118 PRO A C 1
ATOM 945 O O . PRO A 1 118 ? -27.698 0.226 23.802 1.00 57.28 118 PRO A O 1
ATOM 948 N N . GLY A 1 119 ? -28.207 -1.344 25.340 1.00 55.28 119 GLY A N 1
ATOM 949 C CA . GLY A 1 119 ? -29.612 -1.652 25.017 1.00 55.28 119 GLY A CA 1
ATOM 950 C C . GLY A 1 119 ? -30.643 -0.522 24.838 1.00 55.28 119 GLY A C 1
ATOM 951 O O . GLY A 1 119 ? -31.830 -0.782 25.006 1.00 55.28 119 GLY A O 1
ATOM 952 N N . ILE A 1 120 ? -30.252 0.697 24.469 1.00 56.56 120 ILE A N 1
ATOM 953 C CA . ILE A 1 120 ? -31.154 1.805 24.114 1.00 56.56 120 ILE A CA 1
ATOM 954 C C . ILE A 1 120 ? -31.824 1.607 22.742 1.00 56.56 120 ILE A C 1
ATOM 956 O O . ILE A 1 120 ? -32.918 2.127 22.531 1.00 56.56 120 ILE A O 1
ATOM 960 N N . LEU A 1 121 ? -31.238 0.818 21.832 1.00 57.09 121 LEU A N 1
ATOM 961 C CA . LEU A 1 121 ? -31.797 0.560 20.494 1.00 57.09 121 LEU A CA 1
ATOM 962 C C . LEU A 1 121 ? -32.449 -0.823 2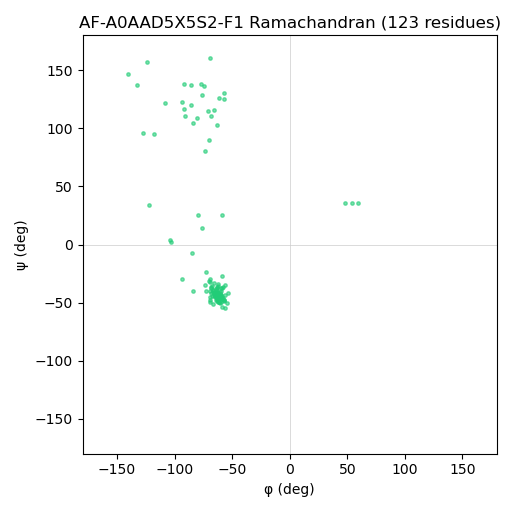0.326 1.00 57.09 121 LEU A C 1
ATOM 964 O O . LEU A 1 121 ? -32.974 -1.133 19.261 1.00 57.09 121 LEU A O 1
ATOM 968 N N . ARG A 1 122 ? -32.539 -1.628 21.393 1.00 56.00 122 ARG A N 1
ATOM 969 C CA . ARG A 1 122 ? -33.167 -2.966 21.371 1.00 56.00 122 ARG A CA 1
ATOM 970 C C . ARG A 1 122 ? -34.716 -2.937 21.363 1.00 56.00 122 ARG A C 1
ATOM 972 O O . ARG A 1 122 ? -35.348 -3.954 21.618 1.00 56.00 122 ARG A O 1
ATOM 979 N N . HIS A 1 123 ? -35.328 -1.782 21.082 1.00 53.03 123 HIS A N 1
ATOM 980 C CA . HIS A 1 123 ? -36.785 -1.556 21.088 1.00 53.03 123 HIS A CA 1
ATOM 981 C C . HIS A 1 123 ? -37.350 -1.048 19.751 1.00 53.03 123 HIS A C 1
ATOM 983 O O . HIS A 1 123 ? -38.312 -0.279 19.725 1.00 53.03 123 HIS A O 1
ATOM 989 N N . ARG A 1 124 ? -36.786 -1.475 18.623 1.00 51.47 124 ARG A N 1
ATOM 990 C CA . ARG A 1 124 ? -37.514 -1.427 17.352 1.00 51.47 124 ARG A CA 1
ATOM 991 C C . ARG A 1 124 ? -37.486 -2.795 16.698 1.00 51.47 124 ARG A C 1
ATOM 993 O O . ARG A 1 124 ? -36.500 -3.159 16.066 1.00 51.47 124 A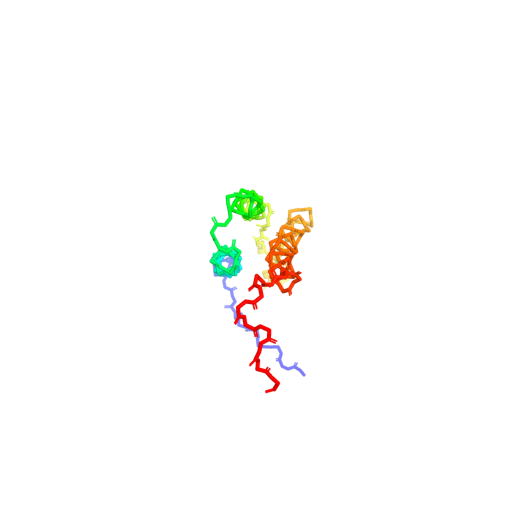RG A O 1
ATOM 1000 N N . ASP A 1 125 ? -38.576 -3.509 16.953 1.00 56.75 125 ASP A N 1
ATOM 1001 C CA . ASP A 1 125 ? -39.102 -4.578 16.108 1.00 56.75 125 ASP A CA 1
ATOM 1002 C C . ASP A 1 125 ? -39.333 -4.078 14.669 1.00 56.75 125 ASP A C 1
ATOM 1004 O O . ASP A 1 125 ? -39.681 -2.878 14.504 1.00 56.75 125 ASP A O 1
#

Organism: NCBI:txid109957

pLDDT: mean 87.83, std 15.09, range [31.14, 98.62]